Protein AF-A0A945KYS6-F1 (afdb_monomer_lite)

Secondary structure (DSSP, 8-state):
------EEEEE-TTS-EEEEEEE--GGGS-HHHHHHHHHHSTTPEEEEEEEEE-SS-EEEEEEEEETTEEEEEEE-TT--EEEEE-

Sequence (86 aa):
LDDDLKVELELDENGYLLQRAEDLEIKNLPAAVIRSIKALAPGSDIREVSRLITPRSSVFRVEVKYNGNEVILILLETGALVSRRQ

pLDDT: mean 91.43, std 10.63, range [40.22, 98.0]

Foldseek 3Di:
DDPVFDKDFDADPVRHTAKIKTWDDPVPAQPLLVVLCCVVAPPWDWDTWIWIDGPVFIWIWIWTQHPNDTKTFTAHSNNHTPDIDD

Radius of gyration: 13.66 Å; chains: 1; bounding box: 38×32×32 Å

Structure (mmCIF, N/CA/C/O backbone):
data_AF-A0A945KYS6-F1
#
_entry.id   AF-A0A945KYS6-F1
#
loop_
_atom_site.group_PDB
_atom_site.id
_atom_site.type_symbol
_atom_site.label_atom_id
_atom_site.label_alt_id
_atom_site.label_comp_id
_atom_site.label_asym_id
_atom_site.label_entity_id
_atom_site.label_seq_id
_atom_site.pdbx_PDB_ins_code
_atom_site.Cartn_x
_atom_site.Cartn_y
_atom_site.Cartn_z
_atom_site.occupancy
_atom_site.B_iso_or_equiv
_atom_site.auth_seq_id
_atom_site.auth_comp_id
_atom_site.auth_asym_id
_atom_site.auth_atom_id
_atom_site.pdbx_PDB_model_num
ATOM 1 N N . LEU A 1 1 ? -1.265 24.063 -8.016 1.00 40.22 1 LEU A N 1
ATOM 2 C CA . LEU A 1 1 ? -1.184 22.647 -8.451 1.00 40.22 1 LEU A CA 1
ATOM 3 C C . LEU A 1 1 ? -0.103 22.100 -7.555 1.00 40.22 1 LEU A C 1
ATOM 5 O O . LEU A 1 1 ? 1.053 22.091 -7.939 1.00 40.22 1 LEU A O 1
ATOM 9 N N . ASP A 1 2 ? -0.475 21.840 -6.312 1.00 45.47 2 ASP A N 1
ATOM 10 C CA . ASP A 1 2 ? 0.475 21.576 -5.237 1.00 45.47 2 ASP A CA 1
ATOM 11 C C . ASP A 1 2 ? 0.201 20.153 -4.772 1.00 45.47 2 ASP A C 1
ATOM 13 O O . ASP A 1 2 ? -0.338 19.914 -3.698 1.00 45.47 2 ASP A O 1
ATOM 17 N N . ASP A 1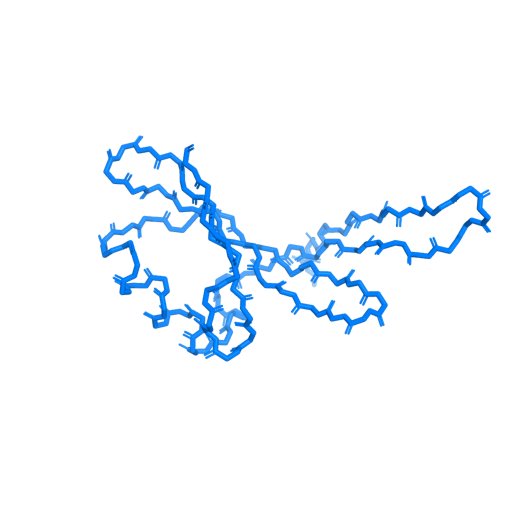 3 ? 0.464 19.215 -5.681 1.00 56.59 3 ASP A N 1
ATOM 18 C CA . ASP A 1 3 ? 0.654 17.814 -5.333 1.00 56.59 3 ASP A CA 1
ATOM 19 C C . ASP A 1 3 ? 2.155 17.703 -5.049 1.00 56.59 3 ASP A C 1
ATOM 21 O O . ASP A 1 3 ? 2.967 17.565 -5.967 1.00 56.59 3 ASP A O 1
ATOM 25 N N . ASP A 1 4 ? 2.529 17.908 -3.784 1.00 61.69 4 ASP A N 1
ATOM 26 C CA . ASP A 1 4 ? 3.896 17.750 -3.278 1.00 61.69 4 ASP A CA 1
ATOM 27 C C . ASP A 1 4 ? 4.225 16.249 -3.239 1.00 61.69 4 ASP A C 1
ATOM 29 O O . ASP A 1 4 ? 4.323 15.620 -2.187 1.00 61.69 4 ASP A O 1
ATOM 33 N N . LEU A 1 5 ? 4.279 15.639 -4.428 1.00 64.44 5 LEU A N 1
ATOM 34 C CA . LEU A 1 5 ? 4.592 14.233 -4.617 1.00 64.44 5 LEU A CA 1
ATOM 35 C C . LEU A 1 5 ? 6.049 14.028 -4.206 1.00 64.44 5 LEU A C 1
ATOM 37 O O . LEU A 1 5 ? 6.974 14.253 -4.994 1.00 64.44 5 LEU A O 1
ATOM 41 N N . LYS A 1 6 ? 6.262 13.605 -2.962 1.00 73.38 6 LYS A N 1
ATOM 42 C CA . LYS A 1 6 ? 7.588 13.236 -2.493 1.00 73.38 6 LYS A CA 1
ATOM 43 C C . LYS A 1 6 ? 7.976 11.913 -3.152 1.00 73.38 6 LYS A C 1
ATOM 45 O O . LYS A 1 6 ? 7.290 10.897 -3.032 1.00 73.38 6 LYS A O 1
ATOM 50 N N . VAL A 1 7 ? 9.076 11.957 -3.899 1.00 79.38 7 VAL A N 1
ATOM 51 C CA . VAL A 1 7 ? 9.646 10.795 -4.579 1.00 79.38 7 VAL A CA 1
ATOM 52 C C . VAL A 1 7 ? 11.008 10.498 -3.976 1.00 79.38 7 VAL A C 1
ATOM 54 O O . VAL A 1 7 ? 11.896 11.350 -3.993 1.00 79.38 7 VAL A O 1
ATOM 57 N N . GLU A 1 8 ? 11.191 9.278 -3.482 1.00 83.31 8 GLU A N 1
ATOM 58 C CA . GLU A 1 8 ? 12.486 8.786 -3.006 1.00 83.31 8 GLU A CA 1
ATOM 59 C C . GLU A 1 8 ? 13.048 7.780 -4.018 1.00 83.31 8 GLU A C 1
ATOM 61 O O . GLU A 1 8 ? 12.341 6.878 -4.471 1.00 83.31 8 GLU A O 1
ATOM 66 N N . LEU A 1 9 ? 14.312 7.958 -4.418 1.00 86.50 9 LEU A N 1
ATOM 67 C CA . LEU A 1 9 ? 14.997 7.126 -5.412 1.00 86.50 9 LEU A CA 1
ATOM 68 C C . LEU A 1 9 ? 16.176 6.401 -4.768 1.00 86.50 9 LEU A C 1
ATOM 70 O O . LEU A 1 9 ? 17.031 7.028 -4.149 1.00 86.50 9 LEU A O 1
ATOM 74 N N . GLU A 1 10 ? 16.249 5.096 -4.992 1.00 86.31 10 GLU A N 1
ATOM 75 C CA . GLU A 1 10 ? 17.397 4.260 -4.664 1.00 86.31 10 GLU A CA 1
ATOM 76 C C . GLU A 1 10 ? 18.073 3.822 -5.967 1.00 86.31 10 GLU A C 1
ATOM 78 O O . GLU A 1 10 ? 17.430 3.233 -6.844 1.00 86.31 10 GLU A O 1
ATOM 83 N N . LEU A 1 11 ? 19.360 4.146 -6.107 1.00 89.38 11 LEU A N 1
ATOM 84 C CA . LEU A 1 11 ? 20.182 3.831 -7.275 1.00 89.38 11 LEU A CA 1
ATOM 85 C C . LEU A 1 11 ? 21.309 2.869 -6.883 1.00 89.38 11 LEU A C 1
ATOM 87 O O . LEU A 1 11 ? 21.774 2.894 -5.743 1.00 89.38 11 LEU A O 1
ATOM 91 N N . ASP A 1 12 ? 21.769 2.054 -7.828 1.00 88.88 12 ASP A N 1
ATOM 92 C CA . ASP A 1 12 ? 22.987 1.260 -7.661 1.00 88.88 12 ASP A CA 1
ATOM 93 C C . ASP A 1 12 ? 24.265 2.094 -7.886 1.00 88.88 12 ASP A C 1
ATOM 95 O O . ASP A 1 12 ? 24.218 3.283 -8.212 1.00 88.88 12 ASP A O 1
ATOM 99 N N . GLU A 1 13 ? 25.431 1.459 -7.732 1.00 91.38 13 GLU A N 1
ATOM 100 C CA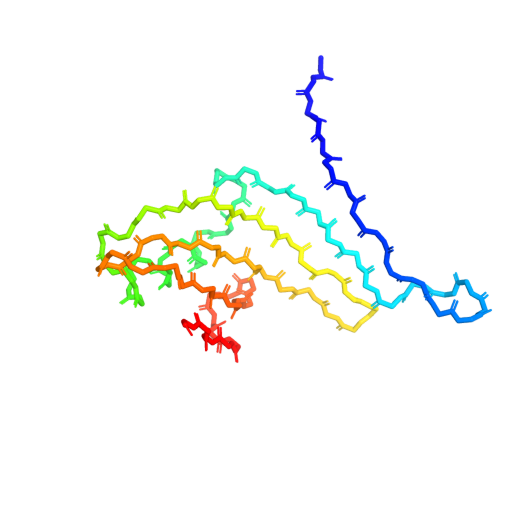 . GLU A 1 13 ? 26.752 2.084 -7.915 1.00 91.38 13 GLU A CA 1
ATOM 101 C C . GLU A 1 13 ? 27.008 2.631 -9.332 1.00 91.38 13 GLU A C 1
ATOM 103 O O . GLU A 1 13 ? 27.892 3.465 -9.523 1.00 91.38 13 GLU A O 1
ATOM 108 N N . ASN A 1 14 ? 26.218 2.197 -10.317 1.00 91.62 14 ASN A N 1
ATOM 109 C CA . ASN A 1 14 ? 26.301 2.628 -11.710 1.00 91.62 14 ASN A CA 1
ATOM 110 C C . ASN A 1 14 ? 25.218 3.664 -12.068 1.00 91.62 14 ASN A C 1
ATOM 112 O O . ASN A 1 14 ? 25.146 4.105 -13.216 1.00 91.62 14 ASN A O 1
ATOM 116 N N . GLY A 1 15 ? 24.372 4.054 -11.108 1.00 85.38 15 GLY A N 1
ATOM 117 C CA . GLY A 1 15 ? 23.271 4.991 -11.312 1.00 85.38 15 GLY A CA 1
ATOM 118 C C . GLY A 1 15 ? 22.000 4.369 -11.900 1.00 85.38 15 GLY A C 1
ATOM 119 O O . GLY A 1 15 ? 21.114 5.113 -12.325 1.00 85.38 15 GLY A O 1
ATOM 120 N N . TYR A 1 16 ? 21.868 3.037 -11.934 1.00 86.38 16 TYR A N 1
ATOM 121 C CA . TYR A 1 16 ? 20.621 2.384 -12.338 1.00 86.38 16 TYR A CA 1
ATOM 122 C C . TYR A 1 16 ? 19.605 2.382 -11.199 1.00 86.38 16 TYR A C 1
ATOM 124 O O . TYR A 1 16 ? 19.941 2.153 -10.041 1.00 86.38 16 TYR A O 1
ATOM 132 N N . LEU A 1 17 ? 18.333 2.598 -11.541 1.00 85.75 17 LEU A N 1
ATOM 133 C CA . LEU A 1 17 ? 17.239 2.598 -10.574 1.00 85.75 17 LEU A CA 1
ATOM 134 C C . LEU A 1 17 ? 17.026 1.201 -9.976 1.00 85.75 17 LEU A C 1
ATOM 136 O O . LEU A 1 17 ? 16.623 0.277 -10.684 1.00 85.75 17 LEU A O 1
ATOM 140 N N . LEU A 1 18 ? 17.221 1.078 -8.664 1.00 89.56 18 LEU A N 1
ATOM 141 C CA . LEU A 1 18 ? 16.871 -0.111 -7.887 1.00 89.56 18 LEU A CA 1
ATOM 142 C C . LEU A 1 18 ? 15.414 -0.043 -7.434 1.00 89.56 18 LEU A C 1
ATOM 144 O O . LEU A 1 18 ? 14.645 -0.988 -7.634 1.00 89.56 18 LEU A O 1
ATOM 148 N N . GLN A 1 19 ? 15.024 1.101 -6.874 1.00 90.50 19 GLN A N 1
ATOM 149 C CA . GLN A 1 19 ? 13.684 1.321 -6.354 1.00 90.50 19 GLN A CA 1
ATOM 150 C C . GLN A 1 19 ? 13.318 2.804 -6.400 1.00 90.50 19 GLN A C 1
ATOM 152 O O . GLN A 1 19 ? 14.151 3.681 -6.202 1.00 90.50 19 GLN A O 1
ATOM 157 N N . ARG A 1 20 ? 12.040 3.085 -6.625 1.00 92.38 20 ARG A N 1
ATOM 158 C CA . ARG A 1 20 ? 11.421 4.387 -6.405 1.00 92.38 20 ARG A CA 1
ATOM 159 C C . ARG A 1 20 ? 10.259 4.223 -5.437 1.00 92.38 20 ARG A C 1
ATOM 161 O O . ARG A 1 20 ? 9.459 3.311 -5.624 1.00 92.38 20 ARG A O 1
ATOM 168 N N . ALA A 1 21 ? 10.137 5.104 -4.457 1.00 91.62 21 ALA A N 1
ATOM 169 C CA . ALA A 1 21 ? 8.917 5.276 -3.683 1.00 91.62 21 ALA A CA 1
ATOM 170 C C . ALA A 1 21 ? 8.206 6.551 -4.142 1.00 91.62 21 ALA A C 1
ATOM 172 O O . ALA A 1 21 ? 8.846 7.588 -4.300 1.00 91.62 21 ALA A O 1
ATOM 173 N N . GLU A 1 22 ? 6.905 6.455 -4.388 1.00 93.69 22 GLU A N 1
ATOM 174 C CA . GLU A 1 22 ? 6.033 7.587 -4.705 1.00 93.69 22 GLU A CA 1
ATOM 175 C C . GLU A 1 22 ? 4.943 7.643 -3.641 1.00 93.69 22 GLU A C 1
ATOM 177 O O . GLU A 1 22 ? 4.160 6.693 -3.531 1.00 93.69 22 GLU A O 1
ATOM 182 N N . ASP A 1 23 ? 4.892 8.715 -2.857 1.00 93.94 23 ASP A N 1
ATOM 183 C CA . ASP A 1 23 ? 3.810 8.895 -1.891 1.00 93.94 23 ASP A CA 1
ATOM 184 C C . ASP A 1 23 ? 2.477 9.087 -2.613 1.00 93.94 23 ASP A C 1
ATOM 186 O O . ASP A 1 23 ? 2.393 9.678 -3.686 1.00 93.94 23 ASP A O 1
ATOM 190 N N . LEU A 1 24 ? 1.415 8.521 -2.053 1.00 92.94 24 LEU A N 1
ATOM 191 C CA . LEU A 1 24 ? 0.093 8.526 -2.654 1.00 92.94 24 LEU A CA 1
ATOM 192 C C . LEU A 1 24 ? -0.947 8.968 -1.642 1.00 92.94 24 LEU A C 1
ATOM 194 O O . LEU A 1 24 ? -0.961 8.552 -0.486 1.00 92.94 24 LEU A O 1
ATOM 198 N N . GLU A 1 25 ? -1.935 9.709 -2.123 1.00 92.25 25 GLU A N 1
ATOM 199 C CA . GLU A 1 25 ? -3.164 9.856 -1.366 1.00 92.25 25 GLU A CA 1
ATOM 200 C C . GLU A 1 25 ? -3.969 8.548 -1.353 1.00 92.25 25 GLU A C 1
ATOM 202 O O . GLU A 1 25 ? -4.058 7.829 -2.352 1.00 92.25 25 GLU A O 1
ATOM 207 N N . ILE A 1 26 ? -4.669 8.285 -0.247 1.00 91.06 26 ILE A N 1
ATOM 208 C CA . ILE A 1 26 ? -5.517 7.093 -0.068 1.00 91.06 26 ILE A CA 1
ATOM 209 C C . ILE A 1 26 ? -6.557 6.963 -1.193 1.00 91.06 26 ILE A C 1
ATOM 211 O O . ILE A 1 26 ? -6.865 5.854 -1.629 1.00 91.06 26 ILE A O 1
ATOM 215 N N . LYS A 1 27 ? -7.081 8.089 -1.700 1.00 91.94 27 LYS A N 1
ATOM 216 C CA . LYS A 1 27 ? -8.062 8.114 -2.800 1.00 91.94 27 LYS A CA 1
ATOM 217 C C . LYS A 1 27 ? -7.507 7.545 -4.114 1.00 91.94 27 LYS A C 1
ATOM 219 O O . LYS A 1 27 ? -8.286 7.106 -4.955 1.00 91.94 27 LYS A O 1
ATOM 224 N N . ASN A 1 28 ? -6.181 7.531 -4.265 1.00 94.00 28 ASN A N 1
ATOM 225 C CA . ASN A 1 28 ? -5.477 7.024 -5.441 1.00 94.00 28 ASN A CA 1
ATOM 226 C C . ASN A 1 28 ? -5.142 5.525 -5.324 1.00 94.00 28 ASN A C 1
ATOM 228 O O . ASN A 1 28 ? -4.558 4.950 -6.245 1.00 94.00 28 ASN A O 1
ATOM 232 N N . LEU A 1 29 ? -5.505 4.867 -4.215 1.00 94.56 29 LEU A N 1
ATOM 233 C CA . LEU A 1 29 ? -5.335 3.425 -4.077 1.00 94.56 29 LEU A CA 1
ATOM 234 C C . LEU A 1 29 ? -6.345 2.647 -4.931 1.00 94.56 29 LEU A C 1
ATOM 236 O O . LEU A 1 29 ? -7.536 2.975 -4.950 1.00 94.56 29 LEU A O 1
ATOM 240 N N . PRO A 1 30 ? -5.921 1.532 -5.553 1.00 96.69 30 PRO A N 1
ATOM 241 C CA . PRO A 1 30 ? -6.844 0.606 -6.187 1.00 96.69 30 PRO A CA 1
ATOM 242 C C . PRO A 1 30 ? -7.887 0.102 -5.189 1.00 96.69 30 PRO A C 1
ATOM 244 O O . PRO A 1 30 ? -7.574 -0.263 -4.052 1.00 96.69 30 PRO A O 1
ATOM 247 N N . ALA A 1 31 ? -9.136 -0.022 -5.639 1.00 97.31 31 ALA A N 1
ATOM 248 C CA . ALA A 1 31 ? -10.224 -0.510 -4.794 1.00 97.31 31 ALA A CA 1
ATOM 249 C C . ALA A 1 31 ? -9.930 -1.898 -4.190 1.00 97.31 31 ALA A C 1
ATOM 251 O O . ALA A 1 31 ? -10.383 -2.201 -3.086 1.00 97.31 31 ALA A O 1
ATOM 252 N N . ALA A 1 32 ? -9.164 -2.740 -4.892 1.00 97.75 32 ALA A N 1
ATOM 253 C CA . ALA A 1 32 ? -8.743 -4.044 -4.389 1.00 97.75 32 ALA A CA 1
ATOM 254 C C . ALA A 1 32 ? -7.796 -3.933 -3.184 1.00 97.75 32 ALA A C 1
ATOM 256 O O . ALA A 1 32 ? -8.013 -4.614 -2.185 1.00 97.75 32 ALA A O 1
ATOM 257 N N . VAL A 1 33 ? -6.829 -3.013 -3.229 1.00 97.62 33 VAL A N 1
ATOM 258 C CA . VAL A 1 33 ? -5.922 -2.713 -2.111 1.00 97.62 33 VAL A CA 1
ATOM 259 C C . VAL A 1 33 ? -6.715 -2.218 -0.900 1.00 97.62 33 VAL A C 1
ATOM 261 O O . VAL A 1 33 ? -6.553 -2.752 0.195 1.00 97.62 33 VAL A O 1
ATOM 264 N N . ILE A 1 34 ? -7.651 -1.282 -1.101 1.00 97.12 34 ILE A N 1
ATOM 265 C CA . ILE A 1 34 ? -8.519 -0.761 -0.027 1.00 97.12 34 ILE A CA 1
ATOM 266 C C . ILE A 1 34 ? -9.322 -1.884 0.638 1.00 97.12 34 ILE A C 1
ATOM 268 O O . ILE A 1 34 ? -9.414 -1.943 1.866 1.00 97.12 34 ILE A O 1
ATOM 272 N N . ARG A 1 35 ? -9.911 -2.786 -0.157 1.00 97.31 35 ARG A N 1
ATOM 273 C CA . ARG A 1 35 ? -10.655 -3.937 0.376 1.00 97.31 35 ARG A CA 1
ATOM 274 C C . ARG A 1 35 ? -9.757 -4.848 1.209 1.00 97.31 35 ARG A C 1
ATOM 276 O O . ARG A 1 35 ? -10.161 -5.241 2.301 1.00 97.31 35 ARG A O 1
ATOM 283 N N . SER A 1 36 ? -8.550 -5.137 0.734 1.00 97.94 36 SER A N 1
ATOM 284 C CA . SER A 1 36 ? -7.602 -5.980 1.461 1.00 97.94 36 SER A CA 1
ATOM 285 C C . SER A 1 36 ? -7.140 -5.354 2.772 1.00 97.94 36 SER A C 1
ATOM 287 O O . SER A 1 36 ? -7.121 -6.052 3.781 1.00 97.94 36 SER A O 1
ATOM 289 N N . ILE A 1 37 ? -6.849 -4.048 2.810 1.00 96.94 37 ILE A N 1
ATOM 290 C CA . ILE A 1 37 ? -6.496 -3.349 4.061 1.00 96.94 37 ILE A CA 1
ATOM 291 C C . ILE A 1 37 ? -7.621 -3.512 5.089 1.00 96.94 37 ILE A C 1
ATOM 293 O O . ILE A 1 37 ? -7.373 -3.947 6.211 1.00 96.94 37 ILE A O 1
ATOM 297 N N . LYS A 1 38 ? -8.872 -3.250 4.687 1.00 96.31 38 LYS A N 1
ATOM 298 C CA . LYS A 1 38 ? -10.045 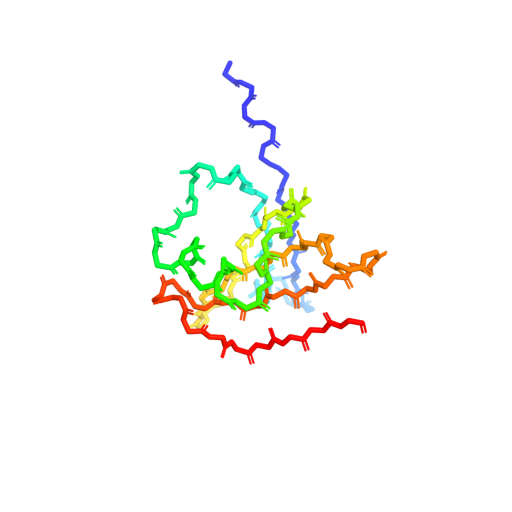-3.374 5.570 1.00 96.31 38 LYS A CA 1
ATOM 299 C C . LYS A 1 38 ? -10.256 -4.797 6.093 1.00 96.31 38 LYS A C 1
ATOM 301 O O . LYS A 1 38 ? -10.762 -4.956 7.198 1.00 96.31 38 LYS A O 1
ATOM 306 N N . ALA A 1 39 ? -9.884 -5.814 5.317 1.00 97.19 39 ALA A N 1
ATOM 307 C CA . ALA A 1 39 ? -9.962 -7.210 5.739 1.00 97.19 39 ALA A CA 1
ATOM 308 C C . ALA A 1 39 ? -8.807 -7.611 6.678 1.00 97.19 39 ALA A C 1
ATOM 310 O O . ALA A 1 39 ? -9.020 -8.351 7.633 1.00 97.19 39 ALA A O 1
ATOM 311 N N . LEU A 1 40 ? -7.590 -7.124 6.418 1.00 96.31 40 LEU A N 1
ATOM 312 C CA . LEU A 1 40 ? -6.374 -7.483 7.162 1.00 96.31 40 LEU A CA 1
ATOM 313 C C . LEU A 1 40 ? -6.202 -6.707 8.475 1.00 96.31 40 LEU A C 1
ATOM 315 O O . LEU A 1 40 ? -5.531 -7.190 9.394 1.00 96.31 40 LEU A O 1
ATOM 319 N N . ALA A 1 41 ? -6.757 -5.499 8.535 1.00 95.56 41 ALA A N 1
ATOM 320 C CA . ALA A 1 41 ? -6.679 -4.577 9.660 1.00 95.56 41 ALA A CA 1
ATOM 321 C C . ALA A 1 41 ? -8.021 -3.819 9.806 1.00 95.56 41 ALA A C 1
ATOM 323 O O . ALA A 1 41 ? -8.120 -2.626 9.517 1.00 95.56 41 ALA A O 1
ATOM 324 N N . PRO A 1 42 ? -9.107 -4.504 10.203 1.00 96.44 42 PRO A N 1
ATOM 325 C CA . PRO A 1 42 ? -10.427 -3.886 10.292 1.00 96.44 42 PRO A CA 1
ATOM 326 C C . PRO A 1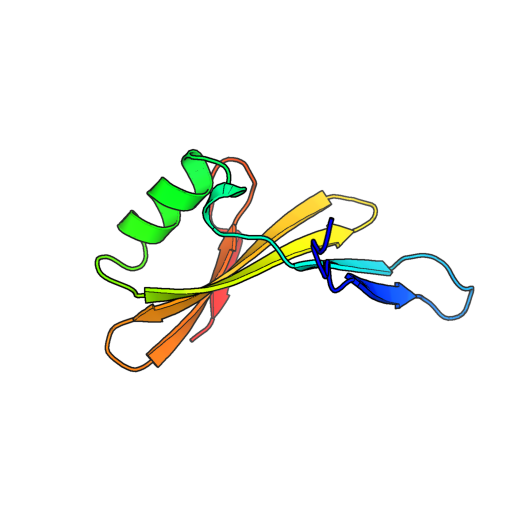 42 ? -10.443 -2.740 11.309 1.00 96.44 42 PRO A C 1
ATOM 328 O O . PRO A 1 42 ? -9.999 -2.895 12.442 1.00 96.44 42 PRO A O 1
ATOM 331 N N . GLY A 1 43 ? -10.971 -1.584 10.903 1.00 94.25 43 GLY A N 1
ATOM 332 C CA . GLY A 1 43 ? -11.017 -0.387 11.750 1.00 94.25 43 GLY A CA 1
ATOM 333 C C . GLY A 1 43 ? -9.663 0.299 11.955 1.00 94.25 43 GLY A C 1
ATOM 334 O O . GLY A 1 43 ? -9.574 1.201 12.783 1.00 94.25 43 GLY A O 1
ATOM 335 N N . SER A 1 44 ? -8.617 -0.106 11.226 1.00 96.06 44 SER A N 1
ATOM 336 C CA . SER A 1 44 ? -7.336 0.593 11.255 1.00 96.06 44 SER A CA 1
ATOM 337 C C . SER A 1 44 ? -7.424 1.976 10.622 1.00 96.06 44 SER A C 1
ATOM 339 O O . SER A 1 44 ? -8.177 2.190 9.671 1.00 96.06 44 SER A O 1
ATOM 341 N N . ASP A 1 45 ? -6.563 2.869 11.081 1.00 95.75 45 ASP A N 1
ATOM 342 C CA . ASP A 1 45 ? -6.385 4.202 10.518 1.00 95.75 45 ASP A CA 1
ATOM 343 C C . ASP A 1 45 ? -5.175 4.193 9.570 1.00 95.75 45 ASP A C 1
ATOM 345 O O . ASP A 1 45 ? -4.078 3.821 9.988 1.00 95.75 45 ASP A O 1
ATOM 349 N N . ILE A 1 46 ? -5.376 4.525 8.289 1.00 95.69 46 ILE A N 1
ATOM 350 C CA . ILE A 1 46 ? -4.287 4.567 7.299 1.00 95.69 46 ILE A CA 1
ATOM 351 C C . ILE A 1 46 ? -3.485 5.846 7.524 1.00 95.69 46 ILE A C 1
ATOM 353 O O . ILE A 1 46 ? -4.042 6.940 7.469 1.00 95.69 46 ILE A O 1
ATOM 357 N N . ARG A 1 47 ? -2.185 5.687 7.770 1.00 95.38 47 ARG A N 1
ATOM 358 C CA . ARG A 1 47 ? -1.258 6.771 8.109 1.00 95.38 47 ARG A CA 1
ATOM 359 C C . ARG A 1 47 ? -0.503 7.265 6.891 1.00 95.38 47 ARG A C 1
ATOM 361 O O . ARG A 1 47 ? -0.459 8.463 6.644 1.00 95.38 47 ARG A O 1
ATOM 368 N N . GLU A 1 48 ? 0.041 6.326 6.132 1.00 94.62 48 GLU A N 1
ATOM 369 C CA . GLU A 1 48 ? 0.889 6.606 4.983 1.00 94.62 48 GLU A CA 1
ATOM 370 C C . GLU A 1 48 ? 0.627 5.572 3.892 1.00 94.62 48 GLU A C 1
ATOM 372 O O . GLU A 1 48 ? 0.342 4.397 4.160 1.00 94.62 48 GLU A O 1
ATOM 377 N N . VAL A 1 49 ? 0.704 6.025 2.647 1.00 95.50 49 VAL A N 1
ATOM 378 C CA . VAL A 1 49 ? 0.587 5.175 1.472 1.00 95.50 49 VAL A CA 1
ATOM 379 C C . VAL A 1 49 ? 1.664 5.592 0.495 1.00 95.50 49 VAL A C 1
ATOM 381 O O . VAL A 1 49 ? 1.716 6.751 0.100 1.00 95.50 49 VAL A O 1
ATOM 384 N N . SER A 1 50 ? 2.448 4.626 0.033 1.00 95.62 50 SER A N 1
ATOM 385 C CA . SER A 1 50 ? 3.408 4.849 -1.041 1.00 95.62 50 SER A CA 1
ATOM 386 C C . SER A 1 50 ? 3.359 3.693 -2.032 1.00 95.62 50 SER A C 1
ATOM 388 O O . SER A 1 50 ? 3.107 2.535 -1.677 1.00 95.62 50 SER A O 1
ATOM 390 N N . ARG A 1 51 ? 3.615 3.980 -3.304 1.00 95.94 51 ARG A N 1
ATOM 391 C CA . ARG A 1 51 ? 3.875 2.963 -4.320 1.00 95.94 51 ARG A CA 1
ATOM 392 C C . ARG A 1 51 ? 5.375 2.751 -4.418 1.00 95.94 51 ARG A C 1
ATOM 394 O O . ARG A 1 51 ? 6.111 3.670 -4.753 1.00 95.94 51 ARG A O 1
ATOM 401 N N . LEU A 1 52 ? 5.813 1.526 -4.158 1.00 94.31 52 LEU A N 1
ATOM 402 C CA . LEU A 1 52 ? 7.191 1.113 -4.382 1.00 94.31 52 LEU A CA 1
ATOM 403 C C . LEU A 1 52 ? 7.288 0.512 -5.778 1.00 94.31 52 LEU A C 1
ATOM 405 O O . LEU A 1 52 ? 6.583 -0.444 -6.102 1.00 94.31 52 LEU A O 1
ATOM 409 N N . ILE A 1 53 ? 8.145 1.086 -6.607 1.00 93.56 53 ILE A N 1
ATOM 410 C CA . ILE A 1 53 ? 8.349 0.719 -8.002 1.00 93.56 53 ILE A CA 1
ATOM 411 C C . ILE A 1 53 ? 9.779 0.226 -8.144 1.00 93.56 53 ILE A C 1
ATOM 413 O O . ILE A 1 53 ? 10.728 0.928 -7.814 1.00 93.56 53 ILE A O 1
ATOM 417 N N . THR A 1 54 ? 9.928 -0.978 -8.672 1.00 89.69 54 THR A N 1
ATOM 418 C CA . THR A 1 54 ? 11.215 -1.550 -9.077 1.00 89.69 54 THR A CA 1
ATOM 419 C C . THR A 1 54 ? 11.176 -1.817 -10.582 1.00 89.69 54 THR A C 1
ATOM 421 O O . THR A 1 54 ? 10.085 -1.861 -11.161 1.00 89.69 54 THR A O 1
ATOM 424 N N . PRO A 1 55 ? 12.315 -2.096 -11.234 1.00 88.19 55 PRO A N 1
ATOM 425 C CA . PRO A 1 55 ? 12.325 -2.484 -12.646 1.00 88.19 55 PRO A CA 1
ATOM 426 C C . PRO A 1 55 ? 11.490 -3.735 -12.975 1.00 88.19 55 PRO A C 1
ATOM 428 O O . PRO A 1 55 ? 11.145 -3.950 -14.133 1.00 88.19 55 PRO A O 1
ATOM 431 N N . ARG A 1 56 ? 11.187 -4.587 -11.983 1.00 88.25 56 ARG A N 1
ATOM 432 C CA . ARG A 1 56 ? 10.477 -5.862 -12.188 1.00 88.25 56 ARG A CA 1
ATOM 433 C C . ARG A 1 56 ? 8.999 -5.817 -11.811 1.00 88.25 56 ARG A C 1
ATOM 435 O O . ARG A 1 56 ? 8.218 -6.593 -12.350 1.00 88.25 56 ARG A O 1
ATOM 442 N N . SER A 1 57 ? 8.623 -4.967 -10.861 1.00 91.12 57 SER A N 1
ATOM 443 C CA . SER A 1 57 ? 7.267 -4.932 -10.308 1.00 91.12 57 SER A CA 1
ATOM 444 C C . SER A 1 57 ? 7.015 -3.674 -9.489 1.00 91.12 57 SER A C 1
ATOM 446 O O . SER A 1 57 ? 7.954 -3.056 -8.982 1.00 91.12 57 SER A O 1
ATOM 448 N N . SER A 1 58 ? 5.738 -3.370 -9.268 1.00 94.25 58 SER A N 1
ATOM 449 C CA . SER A 1 58 ? 5.289 -2.387 -8.288 1.00 94.25 58 SER A CA 1
ATOM 450 C C . SER A 1 58 ? 4.445 -3.031 -7.187 1.00 94.25 58 SER A C 1
ATOM 452 O O . SER A 1 58 ? 3.752 -4.029 -7.400 1.00 94.25 58 SER A O 1
ATOM 454 N N . VAL A 1 59 ? 4.513 -2.450 -5.993 1.00 96.94 59 VAL A N 1
ATOM 455 C CA . VAL A 1 59 ? 3.695 -2.805 -4.829 1.00 96.94 59 VAL A CA 1
ATOM 456 C C . VAL A 1 59 ? 3.233 -1.535 -4.122 1.00 96.94 59 VAL A C 1
ATOM 458 O O . VAL A 1 59 ? 3.818 -0.467 -4.284 1.00 96.94 59 VAL A O 1
ATOM 461 N N . PHE A 1 60 ? 2.196 -1.654 -3.307 1.00 97.44 60 PHE A N 1
ATOM 462 C CA . PHE A 1 60 ? 1.733 -0.604 -2.411 1.00 97.44 60 PHE A CA 1
ATOM 463 C C . PHE A 1 60 ? 2.229 -0.904 -1.001 1.00 97.44 60 PHE A C 1
ATOM 465 O O . PHE A 1 60 ? 1.909 -1.959 -0.453 1.00 97.44 60 PHE A O 1
ATOM 472 N N . ARG A 1 61 ? 3.003 0.018 -0.425 1.00 97.06 61 ARG A N 1
ATOM 473 C CA . ARG A 1 61 ? 3.324 0.053 1.001 1.00 97.06 61 ARG A CA 1
ATOM 474 C C . ARG A 1 61 ? 2.260 0.894 1.690 1.00 97.06 61 ARG A C 1
ATOM 476 O O . ARG A 1 61 ? 2.050 2.044 1.325 1.00 97.06 61 ARG A O 1
ATOM 483 N N . VAL A 1 62 ? 1.585 0.305 2.664 1.00 97.50 62 VAL A N 1
ATOM 484 C CA . VAL A 1 62 ? 0.522 0.960 3.422 1.00 97.50 62 VAL A CA 1
ATOM 485 C C . VAL A 1 62 ? 0.846 0.824 4.892 1.00 97.50 62 VAL A C 1
ATOM 487 O O . VAL A 1 62 ? 0.913 -0.290 5.412 1.00 97.50 62 VAL A O 1
ATOM 490 N N . GLU A 1 63 ? 1.036 1.952 5.552 1.00 97.50 63 GLU A N 1
ATOM 491 C CA . GLU A 1 63 ? 1.204 2.005 6.993 1.00 97.50 63 GLU A CA 1
ATOM 492 C C . GLU A 1 63 ? -0.141 2.292 7.651 1.00 97.50 63 GLU A C 1
ATOM 494 O O . GLU A 1 63 ? -0.843 3.241 7.289 1.00 97.50 63 GLU A O 1
ATOM 499 N N . VAL A 1 64 ? -0.528 1.449 8.604 1.00 97.31 64 VAL A N 1
ATOM 500 C CA . VAL A 1 64 ? -1.785 1.590 9.335 1.00 97.31 64 VAL A CA 1
ATOM 501 C C . VAL A 1 64 ? -1.555 1.520 10.834 1.00 97.31 64 VAL A C 1
ATOM 503 O O . VAL A 1 64 ? -0.742 0.734 11.315 1.00 97.31 64 VAL A O 1
ATOM 506 N N . LYS A 1 65 ? -2.342 2.281 11.593 1.00 97.56 65 LYS A N 1
ATOM 50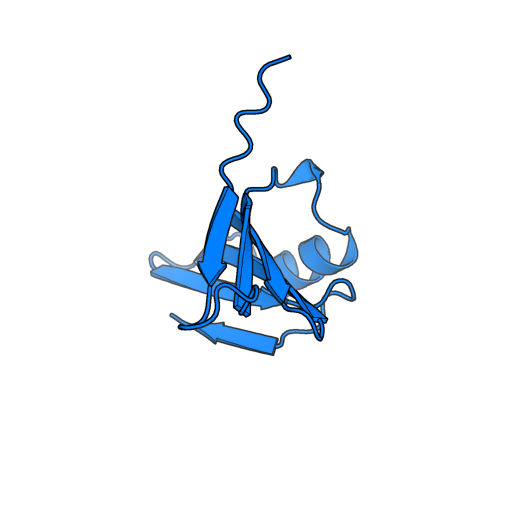7 C CA . LYS A 1 65 ? -2.454 2.104 13.038 1.00 97.56 65 LYS A CA 1
ATOM 508 C C . LYS A 1 65 ? -3.569 1.108 13.335 1.00 97.56 65 LYS A C 1
ATOM 510 O O . LYS A 1 65 ? -4.743 1.396 13.098 1.00 97.56 65 LYS A O 1
ATOM 515 N N . TYR A 1 66 ? -3.213 -0.062 13.857 1.00 96.31 66 TYR A N 1
ATOM 516 C CA . TYR A 1 66 ? -4.136 -1.158 14.152 1.00 96.31 66 TYR A CA 1
ATOM 517 C C . TYR A 1 66 ? -3.891 -1.709 15.560 1.00 96.31 66 TYR A C 1
ATOM 519 O O . TYR A 1 66 ? -2.776 -2.090 15.905 1.00 96.31 66 TYR A O 1
ATOM 527 N N . ASN A 1 67 ? -4.937 -1.738 16.394 1.00 93.88 67 ASN A N 1
ATOM 528 C CA . ASN A 1 67 ? -4.865 -2.160 17.802 1.00 93.88 67 ASN A CA 1
ATOM 529 C C . ASN A 1 67 ? -3.755 -1.453 18.608 1.00 93.88 67 ASN A C 1
ATOM 531 O O . ASN A 1 67 ? -3.119 -2.056 19.466 1.00 93.88 67 ASN A O 1
ATOM 535 N N . GLY A 1 68 ? -3.513 -0.173 18.313 1.00 94.44 68 GLY A N 1
ATOM 536 C CA . GLY A 1 68 ? -2.490 0.639 18.979 1.00 94.44 68 GLY A CA 1
ATOM 537 C C . GLY A 1 68 ? -1.079 0.520 18.398 1.00 94.44 68 GLY A C 1
ATOM 538 O O . GLY A 1 68 ? -0.253 1.361 18.738 1.00 94.44 68 GLY A O 1
ATOM 539 N N . ASN A 1 69 ? -0.830 -0.428 17.490 1.00 95.06 69 ASN A N 1
ATOM 540 C CA . ASN A 1 69 ? 0.477 -0.657 16.872 1.00 95.06 69 ASN A CA 1
ATOM 541 C C . ASN A 1 69 ? 0.518 -0.141 15.431 1.00 95.06 69 ASN A C 1
ATOM 543 O O . ASN A 1 69 ? -0.513 -0.088 14.753 1.00 95.06 69 ASN A O 1
ATOM 547 N N . GLU A 1 70 ? 1.713 0.197 14.961 1.00 96.75 70 GLU A N 1
ATOM 548 C CA . GLU A 1 70 ? 1.977 0.473 13.549 1.00 96.75 70 GLU A CA 1
ATOM 549 C C . GLU A 1 70 ? 2.175 -0.849 12.808 1.00 96.75 70 GLU A C 1
ATOM 551 O O . GLU A 1 70 ? 2.946 -1.712 13.219 1.00 96.75 70 GLU A O 1
ATOM 556 N N . VAL A 1 71 ? 1.426 -1.035 11.726 1.00 97.12 71 VAL A N 1
ATOM 557 C CA . VAL A 1 71 ? 1.483 -2.226 10.884 1.00 97.12 71 VAL A CA 1
ATOM 558 C C . VAL A 1 71 ? 1.731 -1.777 9.456 1.00 97.12 71 VAL A C 1
ATOM 560 O O . VAL A 1 71 ? 0.980 -0.974 8.907 1.00 97.12 71 VAL A O 1
ATOM 563 N N . ILE A 1 72 ? 2.757 -2.342 8.831 1.00 97.50 72 ILE A N 1
ATOM 564 C CA . ILE A 1 72 ? 3.077 -2.105 7.427 1.00 97.50 72 ILE A CA 1
ATOM 565 C C . ILE A 1 72 ? 2.552 -3.282 6.609 1.00 97.50 72 ILE A C 1
ATOM 567 O O . ILE A 1 72 ? 2.944 -4.434 6.817 1.00 97.50 72 ILE A O 1
ATOM 571 N N . LEU A 1 73 ? 1.682 -2.986 5.650 1.00 97.94 73 LEU A N 1
ATOM 572 C CA . LEU A 1 73 ? 1.151 -3.930 4.674 1.00 97.94 73 LEU A CA 1
ATOM 573 C C . LEU A 1 73 ? 1.781 -3.645 3.309 1.00 97.94 73 LEU A C 1
ATOM 575 O O . LEU A 1 73 ? 1.709 -2.525 2.812 1.00 97.94 73 LEU A O 1
ATOM 579 N N . ILE A 1 74 ? 2.374 -4.666 2.693 1.00 97.31 74 ILE A N 1
ATOM 580 C CA . ILE A 1 74 ? 2.862 -4.614 1.312 1.00 97.31 74 ILE A CA 1
ATOM 581 C C . ILE A 1 74 ? 1.904 -5.418 0.443 1.00 97.31 74 ILE A C 1
ATOM 583 O O . ILE A 1 74 ? 1.756 -6.625 0.641 1.00 97.31 74 ILE A O 1
ATOM 587 N N . LEU A 1 75 ? 1.244 -4.757 -0.503 1.00 98.00 75 LEU A N 1
ATOM 588 C CA . LEU A 1 75 ? 0.151 -5.317 -1.297 1.00 98.00 75 LEU A CA 1
ATOM 589 C C . LEU A 1 75 ? 0.437 -5.168 -2.796 1.00 98.00 75 LEU A C 1
ATOM 591 O O . LEU A 1 75 ? 0.957 -4.147 -3.239 1.00 98.00 75 LEU A O 1
ATOM 595 N N . LEU A 1 76 ? 0.058 -6.163 -3.594 1.00 97.56 76 LEU A N 1
ATOM 596 C CA . LEU A 1 76 ? -0.029 -6.014 -5.049 1.00 97.56 76 LEU A CA 1
ATOM 597 C C . LEU A 1 76 ? -1.231 -5.138 -5.421 1.00 97.56 76 LEU A C 1
ATOM 599 O O . LEU A 1 76 ? -2.174 -5.003 -4.643 1.00 97.56 76 LEU A O 1
ATOM 603 N N . GLU A 1 77 ? -1.252 -4.608 -6.646 1.00 96.44 77 GLU A N 1
ATOM 604 C CA . GLU A 1 77 ? -2.401 -3.856 -7.179 1.00 96.44 77 GLU A CA 1
ATOM 605 C C . GLU A 1 77 ? -3.715 -4.657 -7.123 1.00 96.44 77 GLU A C 1
ATOM 607 O O . GLU A 1 77 ? -4.788 -4.107 -6.875 1.00 96.44 77 GLU A O 1
ATOM 612 N N . THR A 1 78 ? -3.618 -5.983 -7.251 1.00 97.50 78 THR A N 1
ATOM 613 C CA . THR A 1 78 ? -4.733 -6.931 -7.109 1.00 97.50 78 THR A CA 1
ATOM 614 C C . THR A 1 78 ? -5.276 -7.038 -5.679 1.00 97.50 78 THR A C 1
ATOM 616 O O . THR A 1 78 ? -6.283 -7.707 -5.456 1.00 97.50 78 THR A O 1
ATOM 619 N N . GLY A 1 79 ? -4.620 -6.407 -4.701 1.00 96.94 79 GLY A N 1
ATOM 620 C CA . GLY A 1 79 ? -4.919 -6.508 -3.274 1.00 96.94 79 GLY A CA 1
ATOM 621 C C . GLY A 1 79 ? -4.304 -7.735 -2.593 1.00 96.94 79 GLY A C 1
ATOM 622 O O . GLY A 1 79 ? -4.532 -7.935 -1.402 1.00 96.94 79 GLY A O 1
ATOM 623 N N . ALA A 1 80 ? -3.536 -8.567 -3.299 1.00 97.88 80 ALA A N 1
ATOM 624 C CA . ALA A 1 80 ? -2.862 -9.705 -2.680 1.00 97.88 80 ALA A CA 1
ATOM 625 C C . ALA A 1 80 ? -1.749 -9.235 -1.727 1.00 97.88 80 ALA A C 1
ATOM 627 O O . ALA A 1 80 ? -0.941 -8.376 -2.081 1.00 97.88 80 ALA A O 1
ATOM 628 N N . LEU A 1 81 ? -1.706 -9.806 -0.521 1.00 97.50 81 LEU A N 1
ATOM 629 C CA . LEU A 1 81 ? -0.685 -9.502 0.479 1.00 97.50 81 LEU A CA 1
ATOM 630 C C . LEU A 1 81 ? 0.645 -10.152 0.093 1.00 97.50 81 LEU A C 1
ATOM 632 O O . LEU A 1 81 ? 0.724 -11.368 -0.057 1.00 97.50 81 LEU A O 1
ATOM 636 N N . VAL A 1 82 ? 1.687 -9.334 -0.021 1.00 96.81 82 VAL A N 1
ATOM 637 C CA . VAL A 1 82 ? 3.074 -9.770 -0.221 1.00 96.81 82 VAL A CA 1
ATOM 638 C C . VAL A 1 82 ? 3.778 -9.914 1.12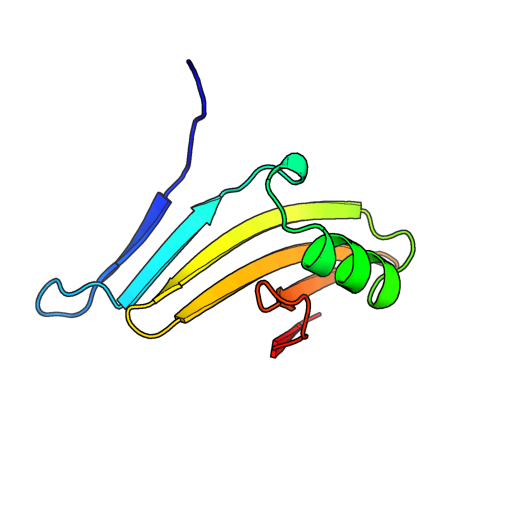4 1.00 96.81 82 VAL A C 1
ATOM 640 O O . VAL A 1 82 ? 4.487 -10.886 1.361 1.00 96.81 82 VAL A O 1
ATOM 643 N N . SER A 1 83 ? 3.597 -8.940 2.019 1.00 96.38 83 SER A N 1
ATOM 644 C CA . SER A 1 83 ? 4.255 -8.932 3.325 1.00 96.38 83 SER A CA 1
ATOM 645 C C . SER A 1 83 ? 3.459 -8.126 4.345 1.00 96.38 83 SER A C 1
ATOM 647 O O . SER A 1 83 ? 2.811 -7.140 3.999 1.00 96.38 83 SER A O 1
ATOM 649 N N . ARG A 1 84 ? 3.539 -8.537 5.611 1.00 96.19 84 ARG A N 1
ATOM 650 C CA . ARG A 1 84 ? 3.014 -7.813 6.771 1.00 96.19 84 ARG A CA 1
ATOM 651 C C . ARG A 1 84 ? 4.132 -7.680 7.798 1.00 96.19 84 ARG A C 1
ATOM 653 O O . ARG A 1 84 ? 4.758 -8.683 8.136 1.00 96.19 84 ARG A O 1
ATOM 660 N N . ARG A 1 85 ? 4.360 -6.466 8.294 1.00 94.38 85 ARG A N 1
ATOM 661 C CA . ARG A 1 85 ? 5.311 -6.164 9.373 1.00 94.38 85 ARG A CA 1
ATOM 662 C C . ARG A 1 85 ? 4.591 -5.398 10.479 1.00 94.38 85 ARG A C 1
ATOM 664 O O . ARG A 1 85 ? 3.667 -4.648 10.177 1.00 94.38 85 ARG A O 1
ATOM 671 N N . GLN A 1 86 ? 4.972 -5.640 11.724 1.00 86.56 86 GLN A N 1
ATOM 672 C CA . GLN A 1 86 ? 4.392 -5.067 12.940 1.00 86.56 86 GLN A CA 1
ATOM 673 C C . GLN A 1 86 ? 5.480 -4.937 14.002 1.00 86.56 86 GLN A C 1
ATOM 675 O O . GLN A 1 86 ? 6.489 -5.670 13.857 1.00 86.56 86 GLN A O 1
#